Protein AF-A0A9E5U4K5-F1 (afdb_monomer)

Nearest PDB structures (foldseek):
  4oh3-assembly1_A  TM=4.629E-01  e=2.636E+00  Arabidopsis thaliana
  7lo8-assembly1_Z  TM=4.196E-01  e=3.374E+00  Staphylococcus aureus
  6kkk-assembly3_C  TM=4.224E-01  e=6.734E+00  Escherichia coli K-12
  7d5q-assembly2_B  TM=4.213E-01  e=9.995E+00  Staphylococcus aureus subsp. aureus COL
  6t1z-assembly1_A  TM=3.529E-01  e=7.075E+00  Lactococcus lactis

Secondary structure (DSSP, 8-state):
-----HHHHHHHHHHHHHHHHHHHHHHHHHHHHHHHTTS-TTTHHHHHHHHHHHHHHHHHHHHHHHHHHHGGGS--HHHHHHHHHHHHHHHHHHHHTHHHHHHHHHHHHHHHHHHHHHHHHHHHHHHHHHHHT-

Radius of gyration: 16.82 Å; Cα contacts (8 Å, |Δi|>4): 185; chains: 1; bounding box: 48×23×47 Å

Foldseek 3Di:
DPPLDVVLLLQLLLLLLLLQLLLQLLVLVLVLLVVCVPDDPPVSPVVSVVSNVVSNVVSLVSSLCSLLVSCVVPPDPVSSNVSSVSSSVSNVVSNVVSVVLCVVPNNVSSVVSSVVSVVSNVVSNVSSVVSVVD

Mean predicted aligned error: 7.43 Å

Structure (mmCIF, N/CA/C/O backbone):
data_AF-A0A9E5U4K5-F1
#
_entry.id   AF-A0A9E5U4K5-F1
#
loop_
_atom_site.group_PDB
_atom_site.id
_atom_site.type_symbol
_atom_site.label_atom_id
_atom_site.label_alt_id
_atom_site.label_comp_id
_atom_site.label_asym_id
_atom_site.label_entity_id
_atom_site.label_seq_id
_atom_site.pdbx_PDB_ins_code
_atom_site.Cartn_x
_atom_site.Cartn_y
_atom_site.Cartn_z
_atom_site.occupancy
_atom_site.B_iso_or_equiv
_atom_site.auth_seq_id
_atom_site.auth_comp_id
_atom_site.auth_asym_id
_atom_site.auth_atom_id
_atom_site.pdbx_PDB_model_num
ATOM 1 N N . MET A 1 1 ? -25.984 -3.641 25.088 1.00 39.62 1 MET A N 1
ATOM 2 C CA . MET A 1 1 ? -24.562 -3.280 24.926 1.00 39.62 1 MET A CA 1
ATOM 3 C C . MET A 1 1 ? -23.976 -4.251 23.920 1.00 39.62 1 MET A C 1
ATOM 5 O O . MET A 1 1 ? -23.647 -5.368 24.291 1.00 39.62 1 MET A O 1
ATOM 9 N N . THR A 1 2 ? -24.001 -3.900 22.637 1.00 43.91 2 THR A N 1
ATOM 10 C CA . THR A 1 2 ? -23.398 -4.710 21.572 1.00 43.91 2 THR A CA 1
ATOM 11 C C . THR A 1 2 ? -21.896 -4.480 21.638 1.00 43.91 2 THR A C 1
ATOM 13 O O . THR A 1 2 ? -21.417 -3.358 21.505 1.00 43.91 2 THR A O 1
ATOM 16 N N . THR A 1 3 ? -21.159 -5.521 21.998 1.00 49.53 3 THR A N 1
ATOM 17 C CA . THR A 1 3 ? -19.702 -5.516 22.076 1.00 49.53 3 THR A CA 1
ATOM 18 C C . THR A 1 3 ? -19.144 -5.414 20.660 1.00 49.53 3 THR A C 1
ATOM 20 O O . THR A 1 3 ? -18.960 -6.430 19.995 1.00 49.53 3 THR A O 1
ATOM 23 N N . SER A 1 4 ? -18.890 -4.193 20.188 1.00 59.16 4 SER A N 1
ATOM 24 C CA . SER A 1 4 ? -18.076 -3.978 18.991 1.00 59.16 4 SER A CA 1
ATOM 25 C C . SER A 1 4 ? -16.736 -4.678 19.185 1.00 59.16 4 SER A C 1
ATOM 27 O O . SER A 1 4 ? -16.062 -4.439 20.187 1.00 59.16 4 SER A O 1
ATOM 29 N N . ASP A 1 5 ? -16.372 -5.570 18.263 1.00 76.75 5 ASP A N 1
ATOM 30 C CA . ASP A 1 5 ? -15.138 -6.354 18.331 1.00 76.75 5 ASP A CA 1
ATOM 31 C C . ASP A 1 5 ? -13.918 -5.428 18.120 1.00 76.75 5 ASP A C 1
ATOM 33 O O . ASP A 1 5 ? -13.629 -4.998 16.990 1.00 76.75 5 ASP A O 1
ATOM 37 N N . PRO A 1 6 ? -13.175 -5.094 19.194 1.00 72.38 6 PRO A N 1
ATOM 38 C CA . PRO A 1 6 ? -12.064 -4.159 19.103 1.00 72.38 6 PRO A CA 1
ATOM 39 C C . PRO A 1 6 ? -10.859 -4.784 18.392 1.00 72.38 6 PRO A C 1
ATOM 41 O O . PRO A 1 6 ? -10.048 -4.067 17.802 1.00 72.38 6 PRO A O 1
ATOM 44 N N . VAL A 1 7 ? -10.745 -6.115 18.411 1.00 77.69 7 VAL A N 1
ATOM 45 C CA . VAL A 1 7 ? -9.656 -6.852 17.765 1.00 77.69 7 VAL A CA 1
ATOM 46 C C . VAL A 1 7 ? -9.878 -6.882 16.258 1.00 77.69 7 VAL A C 1
ATOM 48 O O . VAL A 1 7 ? -8.959 -6.562 15.503 1.00 77.69 7 VAL A O 1
ATOM 51 N N . GLY A 1 8 ? -11.105 -7.165 15.813 1.00 78.00 8 GLY A N 1
ATOM 52 C CA . GLY A 1 8 ? -11.478 -7.102 14.398 1.00 78.00 8 GLY A CA 1
ATOM 53 C C . GLY A 1 8 ? -11.258 -5.712 13.792 1.00 78.00 8 GLY A C 1
ATOM 54 O O . GLY A 1 8 ? -10.717 -5.583 12.692 1.00 78.00 8 GLY A O 1
ATOM 55 N N . THR A 1 9 ? -11.584 -4.658 14.545 1.00 75.69 9 THR A N 1
ATOM 56 C CA . THR A 1 9 ? -11.355 -3.268 14.120 1.00 75.69 9 THR A CA 1
ATOM 57 C C . THR A 1 9 ? -9.862 -2.944 14.007 1.00 75.69 9 THR A C 1
ATOM 59 O O . THR A 1 9 ? -9.427 -2.362 13.008 1.00 75.69 9 THR A O 1
ATOM 62 N N . ALA A 1 10 ? -9.053 -3.370 14.983 1.00 77.19 10 ALA A N 1
ATOM 63 C CA . ALA A 1 10 ? -7.605 -3.187 14.949 1.00 77.19 10 ALA A CA 1
ATOM 64 C C . ALA A 1 10 ? -6.969 -3.923 13.756 1.00 77.19 10 ALA A C 1
ATOM 66 O O . ALA A 1 10 ? -6.252 -3.303 12.970 1.00 77.19 10 ALA A O 1
ATOM 67 N N . LEU A 1 11 ? -7.288 -5.204 13.555 1.00 82.12 11 LEU A N 1
ATOM 68 C CA . LEU A 1 11 ? -6.781 -6.003 12.433 1.00 82.12 11 LEU A CA 1
ATOM 69 C C . LEU A 1 11 ? -7.190 -5.422 11.075 1.00 82.12 11 LEU A C 1
ATOM 71 O O . LEU A 1 11 ? -6.352 -5.302 10.181 1.00 82.12 11 LEU A O 1
ATOM 75 N N . GLY A 1 12 ? -8.448 -4.997 10.932 1.00 81.69 12 GLY A N 1
ATOM 76 C CA . GLY A 1 12 ? -8.933 -4.348 9.714 1.00 81.69 12 GLY A CA 1
ATOM 77 C C . GLY A 1 12 ? -8.203 -3.036 9.416 1.00 81.69 12 GLY A C 1
ATOM 78 O O . GLY A 1 12 ? -7.869 -2.765 8.263 1.00 81.69 12 GLY A O 1
ATOM 79 N N . SER A 1 13 ? -7.902 -2.238 10.447 1.00 78.19 13 SER A N 1
ATOM 80 C CA . SER A 1 13 ? -7.136 -0.993 10.299 1.00 78.19 13 SER A CA 1
ATOM 81 C C . SER A 1 13 ? -5.686 -1.240 9.872 1.00 78.19 13 SER A C 1
ATOM 83 O O . SER A 1 13 ? -5.195 -0.545 8.982 1.00 78.19 13 SER A O 1
ATOM 85 N N . ILE A 1 14 ? -5.045 -2.272 10.432 1.00 85.19 14 ILE A N 1
ATOM 86 C CA . ILE A 1 14 ? -3.672 -2.668 10.098 1.00 85.19 14 ILE A CA 1
ATOM 87 C C . ILE A 1 14 ? -3.605 -3.176 8.661 1.00 85.19 14 ILE A C 1
ATOM 89 O O . ILE A 1 14 ? -2.767 -2.722 7.887 1.00 85.19 14 ILE A O 1
ATOM 93 N N . GLY A 1 15 ? -4.511 -4.083 8.283 1.00 84.81 15 GLY A N 1
ATOM 94 C CA . GLY A 1 15 ? -4.570 -4.632 6.929 1.00 84.81 15 GLY A CA 1
ATOM 95 C C . GLY A 1 15 ? -4.810 -3.548 5.880 1.00 84.81 15 GLY A C 1
ATOM 96 O O . GLY A 1 15 ? -4.128 -3.515 4.857 1.00 84.81 15 GLY A O 1
ATOM 97 N N . ALA A 1 16 ? -5.720 -2.613 6.163 1.00 84.50 16 ALA A N 1
ATOM 98 C CA . ALA A 1 16 ? -5.985 -1.476 5.290 1.00 84.50 16 ALA A CA 1
ATOM 99 C C . ALA A 1 16 ? -4.765 -0.549 5.163 1.00 84.50 16 ALA A C 1
ATOM 101 O O . ALA A 1 16 ? -4.408 -0.153 4.056 1.00 84.50 16 ALA A O 1
ATOM 102 N N . GLY A 1 17 ? -4.095 -0.218 6.271 1.00 83.25 17 GLY A N 1
ATOM 103 C CA . GLY A 1 17 ? -2.896 0.620 6.242 1.00 83.25 17 GLY A CA 1
ATOM 104 C C . GLY A 1 17 ? -1.737 -0.038 5.490 1.00 83.25 17 GLY A C 1
ATOM 105 O O . GLY A 1 17 ? -1.138 0.593 4.621 1.00 83.25 17 GLY A O 1
ATOM 106 N N . ALA A 1 18 ? -1.482 -1.320 5.765 1.00 87.75 18 ALA A N 1
ATOM 107 C CA . ALA A 1 18 ? -0.426 -2.108 5.135 1.00 87.75 18 ALA A CA 1
ATOM 108 C C . ALA A 1 18 ? -0.597 -2.228 3.614 1.00 87.75 18 ALA A C 1
ATOM 110 O O . ALA A 1 18 ? 0.340 -2.004 2.851 1.00 87.75 18 ALA A O 1
ATOM 111 N N . THR A 1 19 ? -1.805 -2.562 3.160 1.00 89.62 19 THR A N 1
ATOM 112 C CA . THR A 1 19 ? -2.094 -2.726 1.729 1.00 89.62 19 THR A CA 1
ATOM 113 C C . THR A 1 19 ? -2.054 -1.395 0.983 1.00 89.62 19 THR A C 1
ATOM 115 O O . THR A 1 19 ? -1.465 -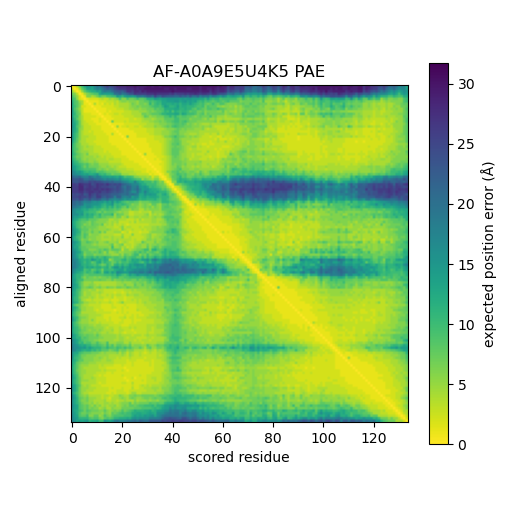1.325 -0.091 1.00 89.62 19 THR A O 1
ATOM 118 N N . THR A 1 20 ? -2.589 -0.315 1.564 1.00 86.62 20 THR A N 1
ATOM 119 C CA . THR A 1 20 ? -2.569 1.017 0.932 1.00 86.62 20 THR A CA 1
ATOM 120 C C . THR A 1 20 ? -1.143 1.548 0.780 1.00 86.62 20 THR A C 1
ATOM 122 O O . THR A 1 20 ? -0.780 2.033 -0.291 1.00 86.62 20 THR A O 1
ATOM 125 N N . GLY A 1 21 ? -0.307 1.418 1.816 1.00 84.81 21 GLY A N 1
ATOM 126 C CA . GLY A 1 21 ? 1.104 1.791 1.727 1.00 84.81 21 GLY A CA 1
ATOM 127 C C . GLY A 1 21 ? 1.851 0.959 0.683 1.00 84.81 21 GLY A C 1
ATOM 128 O O . GLY A 1 21 ? 2.592 1.507 -0.131 1.00 84.81 21 GLY A O 1
ATOM 129 N N . ALA A 1 22 ? 1.602 -0.353 0.637 1.00 88.06 22 ALA A N 1
ATOM 130 C CA . ALA A 1 22 ? 2.236 -1.250 -0.326 1.00 88.06 22 ALA A CA 1
ATOM 131 C C . ALA A 1 22 ? 1.852 -0.946 -1.783 1.00 88.06 22 ALA A C 1
ATOM 133 O O . ALA A 1 22 ? 2.702 -1.055 -2.669 1.00 88.06 22 ALA A O 1
ATOM 134 N N . VAL A 1 23 ? 0.606 -0.528 -2.041 1.00 91.31 23 VAL A N 1
ATOM 135 C CA . VAL A 1 23 ? 0.165 -0.045 -3.362 1.00 91.31 23 VAL A CA 1
ATOM 136 C C . VAL A 1 23 ? 1.012 1.149 -3.802 1.00 91.31 23 VAL A C 1
ATOM 138 O O . VAL A 1 23 ? 1.506 1.153 -4.927 1.00 91.31 23 VAL A O 1
ATOM 141 N N . VAL A 1 24 ? 1.230 2.132 -2.920 1.00 90.12 24 VAL A N 1
ATOM 142 C CA . VAL A 1 24 ? 2.030 3.332 -3.230 1.00 90.12 24 VAL A CA 1
ATOM 143 C C . VAL A 1 24 ? 3.474 2.961 -3.571 1.00 90.12 24 VAL A C 1
ATOM 145 O O . VAL A 1 24 ? 3.997 3.421 -4.586 1.00 90.12 24 VAL A O 1
ATOM 148 N N . VAL A 1 25 ? 4.095 2.085 -2.775 1.00 88.38 25 VAL A N 1
ATOM 149 C CA . VAL A 1 25 ? 5.466 1.610 -3.033 1.00 88.38 25 VAL A CA 1
ATOM 150 C C . VAL A 1 25 ? 5.544 0.862 -4.364 1.00 88.38 25 VAL A C 1
ATOM 152 O O . VAL A 1 25 ? 6.388 1.173 -5.202 1.00 88.38 25 VAL A O 1
ATOM 155 N N . THR A 1 26 ? 4.632 -0.084 -4.600 1.00 89.62 26 THR A N 1
ATOM 156 C CA . THR A 1 26 ? 4.626 -0.914 -5.817 1.00 89.62 26 THR A CA 1
ATOM 157 C C . THR A 1 26 ? 4.385 -0.073 -7.071 1.00 89.62 26 THR A C 1
ATOM 159 O O . THR A 1 26 ? 5.021 -0.300 -8.099 1.00 89.62 26 THR A O 1
ATOM 162 N N . MET A 1 27 ? 3.522 0.944 -6.987 1.00 87.56 27 MET A N 1
ATOM 163 C CA . MET A 1 27 ? 3.303 1.903 -8.072 1.00 87.56 27 MET A CA 1
ATOM 164 C C . MET A 1 27 ? 4.577 2.701 -8.385 1.00 87.56 27 MET A C 1
ATOM 166 O O . MET A 1 27 ? 4.901 2.910 -9.553 1.00 87.56 27 MET A O 1
ATOM 170 N N . GLY A 1 28 ? 5.330 3.095 -7.353 1.00 85.81 28 GLY A N 1
ATOM 171 C CA . GLY A 1 28 ? 6.633 3.744 -7.495 1.00 85.81 28 GLY A CA 1
ATOM 172 C C . GLY A 1 28 ? 7.661 2.875 -8.217 1.00 85.81 28 GLY A C 1
ATOM 173 O O . GLY A 1 28 ? 8.301 3.332 -9.164 1.00 85.81 28 GLY A O 1
ATOM 174 N N . VAL A 1 29 ? 7.763 1.598 -7.837 1.00 87.00 29 VAL A N 1
ATOM 175 C CA . VAL A 1 29 ? 8.644 0.619 -8.500 1.00 87.00 29 VAL A CA 1
ATOM 176 C C . VAL A 1 29 ? 8.236 0.408 -9.963 1.00 87.00 29 VAL A C 1
ATOM 178 O O . VAL A 1 29 ? 9.083 0.405 -10.857 1.00 87.00 29 VAL A O 1
ATOM 181 N N . LEU A 1 30 ? 6.936 0.290 -10.242 1.00 87.44 30 LEU A N 1
ATOM 182 C CA . LEU A 1 30 ? 6.429 0.130 -11.605 1.00 87.44 30 LEU A CA 1
ATOM 183 C C . LEU A 1 30 ? 6.719 1.363 -12.480 1.00 87.44 30 LEU A C 1
ATOM 185 O O . LEU A 1 30 ? 7.074 1.224 -13.657 1.00 87.44 30 LEU A O 1
ATOM 189 N N . LEU A 1 31 ? 6.599 2.566 -11.913 1.00 84.81 31 LEU A N 1
ATOM 190 C CA . LEU A 1 31 ? 6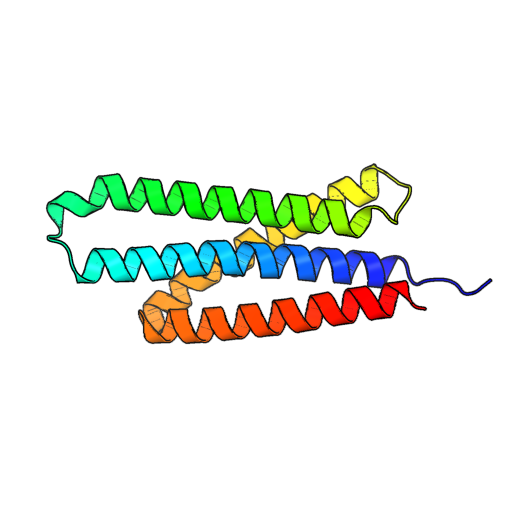.948 3.818 -12.581 1.00 84.81 31 LEU A CA 1
ATOM 191 C C . LEU A 1 31 ? 8.448 3.879 -12.885 1.00 84.81 31 LEU A C 1
ATOM 193 O O . LEU A 1 31 ? 8.827 4.166 -14.017 1.00 84.81 31 LEU A O 1
ATOM 197 N N . LEU A 1 32 ? 9.296 3.533 -11.917 1.00 84.06 32 LEU A N 1
ATOM 198 C CA . LEU A 1 32 ? 10.746 3.451 -12.096 1.00 84.06 32 LEU A CA 1
ATOM 199 C C . LEU A 1 32 ? 11.138 2.505 -13.218 1.00 84.06 32 LEU A C 1
ATOM 201 O O . LEU A 1 32 ? 11.888 2.889 -14.114 1.00 84.06 32 LEU A O 1
ATOM 205 N N . ARG A 1 33 ? 10.577 1.295 -13.222 1.00 82.56 33 ARG A N 1
ATOM 206 C CA . ARG A 1 33 ? 10.851 0.317 -14.276 1.00 82.56 33 ARG A CA 1
ATOM 207 C C . ARG A 1 33 ? 10.327 0.771 -15.640 1.00 82.56 33 ARG A C 1
ATOM 209 O O . ARG A 1 33 ? 10.864 0.387 -16.677 1.00 82.56 33 ARG A O 1
ATOM 216 N N . THR A 1 34 ? 9.298 1.616 -15.654 1.00 82.69 34 THR A N 1
ATOM 217 C CA . THR A 1 34 ? 8.804 2.263 -16.872 1.00 82.69 34 THR A CA 1
ATOM 218 C C . THR A 1 34 ? 9.769 3.329 -17.378 1.00 82.69 34 THR A C 1
ATOM 220 O O . THR A 1 34 ? 10.098 3.311 -18.559 1.00 82.69 34 THR A O 1
ATOM 223 N N . LEU A 1 35 ? 10.293 4.181 -16.500 1.00 80.81 35 LEU A N 1
ATOM 224 C CA . LEU A 1 35 ? 11.269 5.213 -16.860 1.00 80.81 35 LEU A CA 1
ATOM 225 C C . LEU A 1 35 ? 12.617 4.614 -17.290 1.00 80.81 35 LEU A C 1
ATOM 227 O O . LEU A 1 35 ? 13.187 5.051 -18.285 1.00 80.81 35 LEU A O 1
ATOM 231 N N . GLN A 1 36 ? 13.087 3.571 -16.602 1.00 79.44 36 GLN A N 1
ATOM 232 C CA . GLN A 1 36 ? 14.305 2.830 -16.956 1.00 79.44 36 GLN A CA 1
ATOM 233 C C . GLN A 1 36 ? 14.220 2.179 -18.338 1.00 79.44 36 GLN A C 1
ATOM 235 O O . GLN A 1 36 ? 15.228 2.062 -19.020 1.00 79.44 36 GLN A O 1
ATOM 240 N N . SER A 1 37 ? 13.026 1.770 -18.779 1.00 74.00 37 SER A N 1
ATOM 241 C CA . SER A 1 37 ? 12.861 1.165 -20.107 1.00 74.00 37 SER A CA 1
ATOM 242 C C . SER A 1 37 ? 13.016 2.148 -21.273 1.00 74.00 37 SER A C 1
ATOM 244 O O . SER A 1 37 ? 13.163 1.714 -22.410 1.00 74.00 37 SER A O 1
ATOM 246 N N . SER A 1 38 ? 12.947 3.452 -20.998 1.00 66.44 38 SER A N 1
ATOM 247 C CA . SER A 1 38 ? 12.913 4.526 -21.998 1.00 66.44 38 SER A CA 1
ATOM 248 C C . SER A 1 38 ? 14.155 5.425 -22.000 1.00 66.44 38 SER A C 1
ATOM 250 O O . SER A 1 38 ? 14.257 6.289 -22.866 1.00 66.44 38 SER A O 1
ATOM 252 N N . SER A 1 39 ? 15.087 5.237 -21.063 1.00 61.16 39 SER A N 1
ATOM 253 C CA . SER A 1 39 ? 16.221 6.142 -20.833 1.00 61.16 39 SER A CA 1
ATOM 254 C C . SER A 1 39 ? 17.558 5.398 -20.903 1.00 61.16 39 SER A C 1
ATOM 256 O O . SER A 1 39 ? 17.640 4.244 -20.485 1.00 61.16 39 SER A O 1
ATOM 258 N N . GLU A 1 40 ? 18.613 6.056 -21.398 1.00 55.62 40 GLU A N 1
ATOM 259 C CA . GLU A 1 40 ? 19.964 5.479 -21.429 1.00 55.62 40 GLU A CA 1
ATOM 260 C C . GLU A 1 40 ? 20.504 5.204 -20.007 1.00 55.62 40 GLU A C 1
ATOM 262 O O . GLU A 1 40 ? 20.275 6.003 -19.091 1.00 55.62 40 GLU A O 1
ATOM 267 N N . PRO A 1 41 ? 21.220 4.082 -19.802 1.00 57.56 41 PRO A N 1
ATOM 268 C CA . PRO A 1 41 ? 21.528 3.531 -18.478 1.00 57.56 41 PRO A CA 1
ATOM 269 C C . PRO A 1 41 ? 22.349 4.445 -17.551 1.00 57.56 41 PRO A C 1
ATOM 271 O O . PRO A 1 41 ? 22.277 4.278 -16.334 1.00 57.56 41 PRO A O 1
ATOM 274 N N . GLU A 1 42 ? 23.082 5.432 -18.074 1.00 52.88 42 GLU A N 1
ATOM 275 C CA . GLU A 1 42 ? 23.961 6.295 -17.268 1.00 52.88 42 GLU A CA 1
ATOM 276 C C . GLU A 1 42 ? 23.245 7.474 -16.581 1.00 52.88 42 GLU A C 1
ATOM 278 O O . GLU A 1 42 ? 23.672 7.908 -15.512 1.00 52.88 42 GLU A O 1
ATOM 283 N N . ALA A 1 43 ? 22.118 7.963 -17.112 1.00 53.75 43 ALA A N 1
ATOM 284 C CA . ALA A 1 43 ? 21.384 9.090 -16.515 1.00 53.75 43 ALA A CA 1
ATOM 285 C C . ALA A 1 43 ? 20.427 8.670 -15.380 1.00 53.75 43 ALA A C 1
ATOM 287 O O . ALA A 1 43 ? 19.933 9.508 -14.625 1.00 53.75 43 ALA A O 1
ATOM 288 N N . VAL A 1 44 ? 20.141 7.370 -15.250 1.00 57.78 44 VAL A N 1
ATOM 289 C CA . VAL A 1 44 ? 19.041 6.863 -14.411 1.00 57.78 44 VAL A CA 1
ATOM 290 C C . VAL A 1 44 ? 19.484 6.465 -13.001 1.00 57.78 44 VAL A C 1
ATOM 292 O O . VAL A 1 44 ? 18.641 6.384 -12.111 1.00 57.78 44 VAL A O 1
ATOM 295 N N . GLY A 1 45 ? 20.783 6.273 -12.749 1.00 60.62 45 GLY A N 1
ATOM 296 C CA . GLY A 1 45 ? 21.281 5.831 -11.439 1.00 60.62 45 GLY A CA 1
ATOM 297 C C . GLY A 1 45 ? 20.900 6.775 -10.291 1.00 60.62 45 GLY A C 1
ATOM 298 O O . GLY A 1 45 ? 20.286 6.346 -9.320 1.00 60.62 45 GLY A O 1
ATOM 299 N N . GLY A 1 46 ? 21.189 8.075 -10.425 1.00 69.00 46 GLY A N 1
ATOM 300 C CA . GLY A 1 46 ? 20.912 9.059 -9.367 1.00 69.00 46 GLY A CA 1
ATOM 301 C C . GLY A 1 46 ? 19.430 9.427 -9.225 1.00 69.00 46 GLY A C 1
ATOM 302 O O . GLY A 1 46 ? 18.913 9.549 -8.116 1.00 69.00 46 GLY A O 1
ATOM 303 N N . THR A 1 47 ? 18.715 9.584 -10.342 1.00 74.38 47 THR A N 1
ATOM 304 C CA . THR A 1 47 ? 17.283 9.933 -10.327 1.00 74.38 47 THR A CA 1
ATOM 305 C C . THR A 1 47 ? 16.409 8.747 -9.926 1.00 74.38 47 THR A C 1
ATOM 307 O O . THR A 1 47 ? 15.409 8.930 -9.232 1.00 74.38 47 THR A O 1
ATOM 310 N N . GLY A 1 48 ? 16.786 7.531 -10.326 1.00 75.31 48 GLY A N 1
ATOM 311 C CA . GLY A 1 48 ? 16.078 6.307 -9.969 1.00 75.31 48 GLY A CA 1
ATOM 312 C C . GLY A 1 48 ? 16.080 6.064 -8.462 1.00 75.31 48 GLY A C 1
ATOM 313 O O . GLY A 1 48 ? 15.026 5.806 -7.884 1.00 75.31 48 GLY A O 1
ATOM 314 N N . ASP A 1 49 ? 17.230 6.239 -7.813 1.00 78.25 49 ASP A N 1
ATOM 315 C CA . ASP A 1 49 ? 17.368 6.032 -6.368 1.00 78.25 49 ASP A CA 1
ATOM 316 C C . ASP A 1 49 ? 16.559 7.063 -5.558 1.00 78.25 49 ASP A C 1
ATOM 318 O O . ASP A 1 49 ? 15.869 6.724 -4.595 1.00 78.25 49 ASP A O 1
ATOM 322 N N . LEU A 1 50 ? 16.530 8.321 -6.020 1.00 81.00 50 LEU A N 1
ATOM 323 C CA . LEU A 1 50 ? 15.692 9.380 -5.446 1.00 81.00 50 LEU A CA 1
ATOM 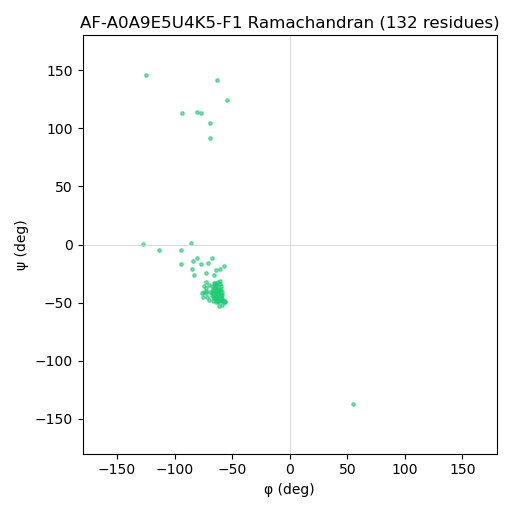324 C C . LEU A 1 50 ? 14.194 9.071 -5.548 1.00 81.00 50 LEU A C 1
ATOM 326 O O . LEU A 1 50 ? 13.465 9.231 -4.570 1.00 81.00 50 LEU A O 1
ATOM 330 N N . VAL A 1 51 ? 13.714 8.623 -6.710 1.00 79.81 51 VAL A N 1
ATOM 331 C CA . VAL A 1 51 ? 12.295 8.276 -6.899 1.00 79.81 51 VAL A CA 1
ATOM 332 C C . VAL A 1 51 ? 11.916 7.062 -6.046 1.00 79.81 51 VAL A C 1
ATOM 334 O O . VAL A 1 51 ? 10.830 7.040 -5.460 1.00 79.81 51 VAL A O 1
ATOM 337 N N . LEU A 1 52 ? 12.806 6.076 -5.909 1.00 82.81 52 LEU A N 1
ATOM 338 C CA . LEU A 1 52 ? 12.586 4.910 -5.049 1.00 82.81 52 LEU A CA 1
ATOM 339 C C . LEU A 1 52 ? 12.515 5.337 -3.576 1.00 82.81 52 LEU A C 1
ATOM 341 O O . LEU A 1 52 ? 11.560 4.997 -2.879 1.00 82.81 52 LEU A O 1
ATOM 345 N N . GLY A 1 53 ? 13.444 6.187 -3.133 1.00 82.94 53 GLY A N 1
ATOM 346 C CA . GLY A 1 53 ? 13.429 6.774 -1.793 1.00 82.94 53 GLY A CA 1
ATOM 347 C C . GLY A 1 53 ? 12.149 7.561 -1.499 1.00 82.94 53 GLY A C 1
ATOM 348 O O . GLY A 1 53 ? 11.509 7.335 -0.471 1.00 82.94 53 GLY A O 1
ATOM 349 N N . ILE A 1 54 ? 11.722 8.436 -2.418 1.00 85.12 54 ILE A N 1
ATOM 350 C CA . ILE A 1 54 ? 10.495 9.238 -2.275 1.00 85.12 54 ILE A CA 1
ATOM 351 C C . ILE A 1 54 ? 9.257 8.342 -2.210 1.00 85.12 54 ILE A C 1
ATOM 353 O O . ILE A 1 54 ? 8.379 8.572 -1.381 1.00 85.12 54 ILE A O 1
ATOM 357 N N . THR A 1 55 ? 9.165 7.323 -3.064 1.00 84.44 55 THR A N 1
ATOM 358 C CA . THR A 1 55 ? 7.984 6.447 -3.132 1.00 84.44 55 THR A CA 1
ATOM 359 C C . THR A 1 55 ? 7.888 5.507 -1.934 1.00 84.44 55 THR A C 1
ATOM 361 O O . THR A 1 55 ? 6.793 5.321 -1.402 1.00 84.44 55 THR A O 1
ATOM 364 N N . VAL A 1 56 ? 9.014 4.991 -1.435 1.00 85.19 56 VAL A N 1
ATOM 365 C CA . VAL A 1 56 ? 9.068 4.230 -0.176 1.00 85.19 56 VAL A CA 1
ATOM 366 C C . VAL A 1 56 ? 8.675 5.112 1.002 1.00 85.19 56 VAL A C 1
ATOM 368 O O . VAL A 1 56 ? 7.810 4.729 1.791 1.00 85.19 56 VAL A O 1
ATOM 371 N N . PHE A 1 57 ? 9.244 6.314 1.100 1.00 88.25 57 PHE A N 1
ATOM 372 C CA . PHE A 1 57 ? 8.901 7.256 2.161 1.00 88.25 57 PHE A CA 1
ATOM 373 C C . PHE A 1 57 ? 7.416 7.639 2.118 1.00 88.25 57 PHE A C 1
ATOM 375 O O . PHE A 1 57 ? 6.729 7.571 3.137 1.00 88.25 57 PHE A O 1
ATOM 382 N N . ALA A 1 58 ? 6.887 7.957 0.934 1.00 86.06 58 ALA A N 1
ATOM 383 C CA . ALA A 1 58 ? 5.469 8.237 0.739 1.00 86.06 58 ALA A CA 1
ATOM 384 C C . ALA A 1 58 ? 4.594 7.039 1.140 1.00 86.06 58 ALA A C 1
ATOM 386 O O . ALA A 1 58 ? 3.594 7.224 1.829 1.00 86.06 58 ALA A O 1
ATOM 387 N N . GLY A 1 59 ? 4.986 5.812 0.781 1.00 81.06 59 GLY A N 1
ATOM 388 C CA . GLY A 1 59 ? 4.294 4.588 1.184 1.00 81.06 59 GLY A CA 1
ATOM 389 C C . GLY A 1 59 ? 4.247 4.401 2.701 1.00 81.06 59 GLY A C 1
ATOM 390 O O . GLY A 1 59 ? 3.181 4.121 3.248 1.00 81.06 59 GLY A O 1
ATOM 391 N N . ILE A 1 60 ? 5.363 4.636 3.398 1.00 86.62 60 ILE A N 1
ATOM 392 C CA . ILE A 1 60 ? 5.443 4.595 4.868 1.00 86.62 60 ILE A CA 1
ATOM 393 C C . ILE A 1 60 ? 4.518 5.644 5.493 1.00 86.62 60 ILE A C 1
ATOM 395 O O . ILE A 1 60 ? 3.748 5.325 6.401 1.00 86.62 60 ILE A O 1
ATOM 399 N N . VAL A 1 61 ? 4.553 6.883 4.996 1.00 88.12 61 VAL A N 1
ATOM 400 C CA . VAL A 1 61 ? 3.698 7.972 5.491 1.00 88.12 61 VAL A CA 1
ATOM 401 C C . VAL A 1 61 ? 2.222 7.641 5.276 1.00 88.12 61 VAL A C 1
ATOM 403 O O . VAL A 1 61 ? 1.423 7.791 6.199 1.00 88.12 61 VAL A O 1
ATOM 406 N N . VAL A 1 62 ? 1.851 7.138 4.095 1.00 86.81 62 VAL A N 1
ATOM 407 C CA . VAL A 1 62 ? 0.475 6.729 3.777 1.00 86.81 62 VAL A CA 1
ATOM 408 C C . VAL A 1 62 ? 0.023 5.573 4.667 1.00 86.81 62 VAL A C 1
ATOM 410 O O . VAL A 1 62 ? -1.109 5.594 5.153 1.00 86.81 62 VAL A O 1
ATOM 413 N N . ALA A 1 63 ? 0.890 4.599 4.937 1.00 81.62 63 ALA A N 1
ATOM 414 C CA . ALA A 1 63 ? 0.597 3.481 5.827 1.00 81.62 63 ALA A CA 1
ATOM 415 C C . ALA A 1 63 ? 0.350 3.938 7.267 1.00 81.62 63 ALA A C 1
ATOM 417 O O . ALA A 1 63 ? -0.665 3.580 7.871 1.00 81.62 63 ALA A O 1
ATOM 418 N N . ALA A 1 64 ? 1.252 4.769 7.797 1.00 80.50 64 ALA A N 1
ATOM 419 C CA . ALA A 1 64 ? 1.148 5.333 9.135 1.00 80.50 64 ALA A CA 1
ATOM 420 C C . ALA A 1 64 ? -0.115 6.193 9.273 1.00 80.50 64 ALA A C 1
ATOM 422 O O . ALA A 1 64 ? -0.894 6.004 10.207 1.00 80.50 64 ALA A O 1
ATOM 423 N N . ALA A 1 65 ? -0.363 7.089 8.312 1.00 83.00 65 ALA A N 1
ATOM 424 C CA . ALA A 1 65 ? -1.539 7.950 8.295 1.00 83.00 65 ALA A CA 1
ATOM 425 C C . ALA A 1 65 ? -2.837 7.141 8.186 1.00 83.00 65 ALA A C 1
ATOM 427 O O . ALA A 1 65 ? -3.795 7.425 8.903 1.00 83.00 65 ALA A O 1
ATOM 428 N N . SER A 1 66 ? -2.873 6.107 7.343 1.00 76.06 66 SER A N 1
ATOM 429 C CA . SER A 1 66 ? -4.054 5.254 7.168 1.00 76.06 66 SER A CA 1
ATOM 430 C C . SER A 1 66 ? -4.355 4.427 8.419 1.00 76.06 66 SER A C 1
ATOM 432 O O . SER A 1 66 ? -5.511 4.376 8.845 1.00 76.0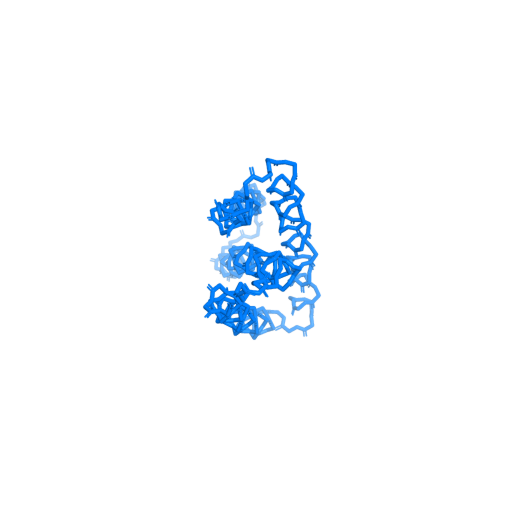6 66 SER A O 1
ATOM 434 N N . GLY A 1 67 ? -3.333 3.839 9.053 1.00 73.50 67 GLY A N 1
ATOM 435 C CA . GLY A 1 67 ? -3.481 3.131 10.329 1.00 73.50 67 GLY A CA 1
ATOM 436 C C . GLY A 1 67 ? -3.912 4.064 11.465 1.00 73.50 67 GLY A C 1
ATOM 437 O O . GLY A 1 67 ? -4.789 3.722 12.259 1.00 73.50 67 GLY A O 1
ATOM 438 N N . TRP A 1 68 ? -3.378 5.287 11.503 1.00 76.81 68 TRP A N 1
ATOM 439 C CA . TRP A 1 68 ? -3.726 6.301 12.500 1.00 76.81 68 TRP A CA 1
ATOM 440 C C . TRP A 1 68 ? -5.143 6.868 12.333 1.00 76.81 68 TRP A C 1
ATOM 442 O O . TRP A 1 68 ? -5.908 6.949 13.292 1.00 76.81 68 TRP A O 1
ATOM 452 N N . LEU A 1 69 ? -5.530 7.257 11.114 1.00 75.88 69 LEU A N 1
ATOM 453 C CA . LEU A 1 69 ? -6.853 7.827 10.835 1.00 75.88 69 LEU A CA 1
ATOM 454 C C . LEU A 1 69 ? -7.967 6.821 11.117 1.00 75.88 69 LEU A C 1
ATOM 456 O O . LEU A 1 69 ? -9.031 7.207 11.598 1.00 75.88 69 LEU A O 1
ATOM 460 N N . ARG A 1 70 ? -7.723 5.535 10.848 1.00 67.56 70 ARG A N 1
ATOM 461 C CA . ARG A 1 70 ? -8.730 4.482 11.002 1.00 67.56 70 ARG A CA 1
ATOM 462 C C . ARG A 1 70 ? -8.828 3.937 12.426 1.00 67.56 70 ARG A C 1
ATOM 464 O O . ARG A 1 70 ? -9.883 3.440 12.801 1.00 67.56 70 ARG A O 1
ATOM 471 N N . SER A 1 71 ? -7.785 4.109 13.237 1.00 64.88 71 SER A N 1
ATOM 472 C CA . SER A 1 71 ? -7.792 3.798 14.673 1.00 64.88 71 SER A CA 1
ATOM 473 C C . SER A 1 71 ? -8.323 4.942 15.553 1.00 64.88 71 SER A C 1
ATOM 475 O O . SER A 1 71 ? -8.424 4.775 16.767 1.00 64.88 71 SER A O 1
ATOM 477 N N . ARG A 1 72 ? -8.751 6.081 14.977 1.00 66.12 72 ARG A N 1
ATOM 478 C CA . ARG A 1 72 ? -9.343 7.214 15.724 1.00 66.12 72 ARG A CA 1
ATOM 479 C C . ARG A 1 72 ? -10.577 6.865 16.564 1.00 66.12 72 ARG A C 1
ATOM 481 O O . ARG A 1 72 ? -10.914 7.640 17.448 1.00 66.12 72 ARG A O 1
ATOM 488 N N . ALA A 1 73 ? -11.240 5.741 16.306 1.00 61.88 73 ALA A N 1
ATOM 489 C CA . ALA A 1 73 ? -12.363 5.267 17.116 1.00 61.88 73 ALA A CA 1
ATOM 490 C C . ALA A 1 73 ? -11.934 4.550 18.416 1.00 61.88 73 ALA A C 1
ATOM 492 O O . ALA A 1 73 ? -12.768 4.286 19.270 1.00 61.88 73 ALA A O 1
ATOM 493 N N . ILE A 1 74 ? -10.648 4.216 18.574 1.00 65.44 74 ILE A N 1
ATOM 494 C CA . ILE A 1 74 ? -10.100 3.548 19.764 1.00 65.44 74 ILE A CA 1
ATOM 495 C C . ILE A 1 74 ? -9.579 4.631 20.706 1.00 65.44 74 ILE A C 1
ATOM 497 O O . ILE A 1 74 ? -8.622 5.292 20.336 1.00 65.44 74 ILE A O 1
ATOM 501 N N . ASP A 1 75 ? -10.148 4.854 21.888 1.00 72.12 75 ASP A N 1
ATOM 502 C CA . ASP A 1 75 ? -9.746 5.984 22.757 1.00 72.12 75 ASP A CA 1
ATOM 503 C C . ASP A 1 75 ? -8.296 5.913 23.277 1.00 72.12 75 ASP A C 1
ATOM 505 O O . ASP A 1 75 ? -7.692 6.933 23.603 1.00 72.12 75 ASP A O 1
ATOM 509 N N . ASP A 1 76 ? -7.705 4.719 23.294 1.00 81.19 76 ASP A N 1
ATOM 510 C CA . ASP A 1 76 ? -6.351 4.480 23.791 1.00 81.19 76 ASP A CA 1
ATOM 511 C C . ASP A 1 76 ? -5.260 4.852 22.765 1.00 81.19 76 ASP A C 1
ATOM 513 O O . ASP A 1 76 ? -5.086 4.204 21.725 1.00 81.19 76 ASP A O 1
ATOM 517 N N . LEU A 1 77 ? -4.476 5.882 23.100 1.00 82.44 77 LEU A N 1
ATOM 518 C CA . LEU A 1 77 ? -3.367 6.400 22.295 1.00 82.44 77 LEU A CA 1
ATOM 519 C C . LEU A 1 77 ? -2.274 5.352 22.041 1.00 82.44 77 LEU A C 1
ATOM 521 O O . LEU A 1 77 ? -1.700 5.322 20.949 1.00 82.44 77 LEU A O 1
ATOM 525 N N . TRP A 1 78 ? -2.006 4.472 23.011 1.00 83.38 78 TRP A N 1
ATOM 526 C CA . TRP A 1 78 ? -1.007 3.412 22.866 1.00 83.38 78 TRP A CA 1
ATOM 527 C C . TRP A 1 78 ? -1.413 2.430 21.765 1.00 83.38 78 TRP A C 1
ATOM 529 O O . TRP A 1 78 ? -0.635 2.145 20.853 1.00 83.38 78 TRP A O 1
ATOM 539 N N . ARG A 1 79 ? -2.672 1.976 21.785 1.00 79.00 79 ARG A N 1
ATOM 540 C CA . ARG A 1 79 ? -3.226 1.090 20.750 1.00 79.00 79 ARG A CA 1
ATOM 541 C C . ARG A 1 79 ? -3.192 1.732 19.369 1.00 79.00 79 ARG A C 1
ATOM 543 O O . ARG A 1 79 ? -2.824 1.056 18.409 1.00 79.00 79 ARG A O 1
ATOM 550 N N . ARG A 1 80 ? -3.497 3.030 19.261 1.00 79.75 80 ARG A N 1
ATOM 551 C CA . ARG A 1 80 ? -3.371 3.772 17.992 1.00 79.75 80 ARG A CA 1
ATOM 552 C C . ARG A 1 80 ? -1.935 3.765 17.475 1.00 79.75 80 ARG A C 1
ATOM 554 O O . ARG A 1 80 ? -1.712 3.435 16.309 1.00 79.75 80 ARG A O 1
ATOM 561 N N . GLY A 1 81 ? -0.966 4.043 18.347 1.00 83.31 81 GLY A N 1
ATOM 562 C CA . GLY A 1 81 ? 0.457 3.976 18.010 1.00 83.31 81 GLY A CA 1
ATOM 563 C C . GLY A 1 81 ? 0.860 2.602 17.474 1.00 83.31 81 GLY A C 1
ATOM 564 O O . GLY A 1 81 ? 1.426 2.504 16.388 1.00 83.31 81 GLY A O 1
ATOM 565 N N . VAL A 1 82 ? 0.477 1.529 18.171 1.00 86.50 82 VAL A N 1
ATOM 566 C CA . VAL A 1 82 ? 0.767 0.148 17.749 1.00 86.50 82 VAL A CA 1
ATOM 567 C C . VAL A 1 82 ? 0.136 -0.175 16.389 1.00 86.50 82 VAL A C 1
ATOM 569 O O . VAL A 1 82 ? 0.810 -0.742 15.531 1.00 86.50 82 VAL A O 1
ATOM 572 N N . THR A 1 83 ? -1.119 0.219 16.139 1.00 85.06 83 THR A N 1
ATOM 573 C CA . THR A 1 83 ? -1.770 -0.023 14.835 1.00 85.06 83 THR A CA 1
ATOM 574 C C . THR A 1 83 ? -1.087 0.706 13.679 1.00 85.06 83 THR A C 1
ATOM 576 O O . THR A 1 83 ? -0.933 0.131 12.599 1.00 85.06 83 THR A O 1
ATOM 579 N N . ALA A 1 84 ? -0.628 1.943 13.895 1.00 83.62 84 ALA A N 1
ATOM 580 C CA . ALA A 1 84 ? 0.111 2.695 12.886 1.00 83.62 84 ALA A CA 1
ATOM 581 C C . ALA A 1 84 ? 1.462 2.028 12.583 1.00 83.62 84 ALA A C 1
ATOM 583 O O . ALA A 1 84 ? 1.781 1.796 11.418 1.00 83.62 84 ALA A O 1
ATOM 584 N N . THR A 1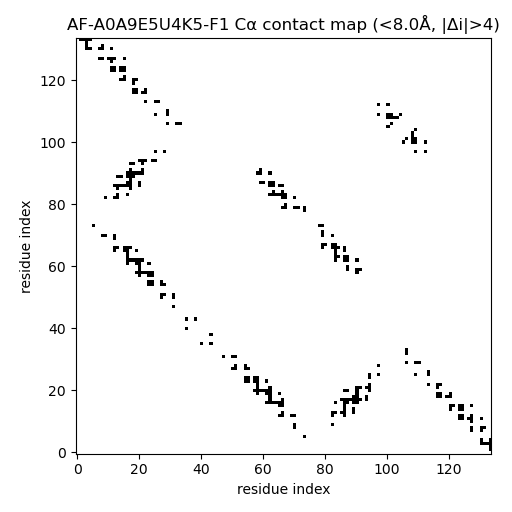 85 ? 2.209 1.622 13.612 1.00 87.69 85 THR A N 1
ATOM 585 C CA . THR A 1 85 ? 3.491 0.920 13.446 1.00 87.69 85 THR A CA 1
ATOM 586 C C . THR A 1 85 ? 3.325 -0.424 12.737 1.00 87.69 85 THR A C 1
ATOM 588 O O . THR A 1 85 ? 4.081 -0.727 11.817 1.00 87.69 85 THR A O 1
ATOM 591 N N . LEU A 1 86 ? 2.309 -1.216 13.096 1.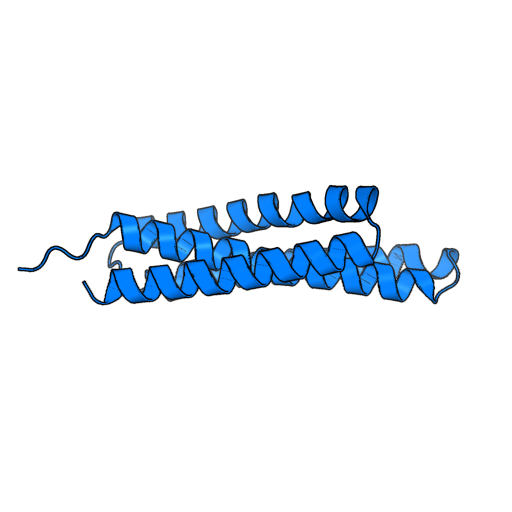00 88.75 86 LEU A N 1
ATOM 592 C CA . LEU A 1 86 ? 2.016 -2.486 12.420 1.00 88.75 86 LEU A CA 1
ATOM 593 C C . LEU A 1 86 ? 1.601 -2.282 10.957 1.00 88.75 86 LEU A C 1
ATOM 595 O O . LEU A 1 86 ? 1.946 -3.100 10.107 1.00 88.75 86 LEU A O 1
ATOM 599 N N . SER A 1 87 ? 0.918 -1.179 10.641 1.00 87.88 87 SER A N 1
ATOM 600 C CA . SER A 1 87 ? 0.579 -0.816 9.258 1.00 87.88 87 SER A CA 1
ATOM 601 C C . SER A 1 87 ? 1.826 -0.485 8.436 1.00 87.88 87 SER A C 1
ATOM 603 O O . SER A 1 87 ? 1.950 -0.926 7.293 1.00 87.88 87 SER A O 1
ATOM 605 N N . VAL A 1 88 ? 2.770 0.261 9.021 1.00 88.88 88 VAL A N 1
ATOM 606 C CA . VAL A 1 88 ? 4.072 0.545 8.397 1.00 88.88 88 VAL A CA 1
ATOM 607 C C . VAL A 1 88 ? 4.848 -0.749 8.186 1.00 88.88 88 VAL A C 1
ATOM 609 O O . VAL A 1 88 ? 5.317 -1.002 7.083 1.00 88.88 88 VAL A O 1
ATOM 612 N N . PHE A 1 89 ? 4.926 -1.607 9.203 1.00 91.81 89 PHE A N 1
ATOM 613 C CA . PHE A 1 89 ? 5.614 -2.890 9.093 1.00 91.81 89 PHE A CA 1
ATOM 614 C C . PHE A 1 89 ? 5.005 -3.777 7.998 1.00 91.81 89 PHE A C 1
ATOM 616 O O . PHE A 1 89 ? 5.726 -4.295 7.148 1.00 91.81 89 PHE A O 1
ATOM 623 N N . GLY A 1 90 ? 3.674 -3.890 7.956 1.00 88.69 90 GLY A N 1
ATOM 624 C CA . GLY A 1 90 ? 2.973 -4.618 6.900 1.00 88.69 90 GLY A CA 1
ATOM 625 C C . GLY A 1 90 ? 3.213 -4.022 5.510 1.00 88.69 90 GLY A C 1
ATOM 626 O O . GLY A 1 90 ? 3.413 -4.769 4.558 1.00 88.69 90 GLY A O 1
ATOM 627 N N . THR A 1 91 ? 3.276 -2.692 5.398 1.00 90.50 91 THR A N 1
ATOM 628 C CA . THR A 1 91 ? 3.650 -2.003 4.151 1.00 90.50 91 THR A CA 1
ATOM 629 C C . THR A 1 91 ? 5.052 -2.374 3.706 1.00 90.50 91 THR A C 1
ATOM 631 O O . THR A 1 91 ? 5.248 -2.675 2.534 1.00 90.50 91 THR A O 1
ATOM 634 N N . THR A 1 92 ? 6.022 -2.393 4.619 1.00 89.56 92 THR A N 1
ATOM 635 C CA . THR A 1 92 ? 7.401 -2.772 4.302 1.00 89.56 92 THR A CA 1
ATOM 636 C C . THR A 1 92 ? 7.479 -4.219 3.822 1.00 89.56 92 THR A C 1
ATOM 638 O O . THR A 1 92 ? 8.114 -4.483 2.806 1.00 89.56 92 THR A O 1
ATOM 641 N N . LEU A 1 93 ? 6.796 -5.153 4.496 1.00 91.44 93 LEU A N 1
ATOM 642 C CA . LEU A 1 93 ? 6.773 -6.564 4.091 1.00 91.44 93 LEU A CA 1
ATOM 643 C C . LEU A 1 93 ? 6.129 -6.767 2.713 1.00 91.44 93 LEU A C 1
ATOM 645 O O . LEU A 1 93 ? 6.679 -7.464 1.864 1.00 91.44 93 LEU A O 1
ATOM 649 N N . LEU A 1 94 ? 4.977 -6.141 2.473 1.00 89.94 94 LEU A N 1
ATOM 650 C CA . LEU A 1 94 ? 4.274 -6.225 1.192 1.00 89.94 94 LEU A CA 1
ATOM 651 C C . LEU A 1 94 ? 5.014 -5.470 0.078 1.00 89.94 94 LEU A C 1
ATOM 653 O O . LEU A 1 94 ? 5.024 -5.914 -1.067 1.00 89.94 94 LEU A O 1
ATOM 657 N N . GLY A 1 95 ? 5.660 -4.352 0.393 1.00 86.94 95 GLY A N 1
ATOM 658 C CA . GLY A 1 95 ? 6.501 -3.611 -0.543 1.00 86.94 95 GLY A CA 1
ATOM 659 C C . GLY A 1 95 ? 7.739 -4.411 -0.948 1.00 86.94 95 GLY A C 1
ATOM 660 O O . GLY A 1 95 ? 8.087 -4.437 -2.124 1.00 86.94 95 GLY A O 1
ATOM 661 N N . LEU A 1 96 ? 8.353 -5.142 -0.012 1.00 90.19 96 LEU A N 1
ATOM 662 C CA . LEU A 1 96 ? 9.497 -6.013 -0.295 1.00 90.19 96 LEU A CA 1
ATOM 663 C C . LEU A 1 96 ? 9.147 -7.112 -1.309 1.00 90.19 96 LEU A C 1
ATOM 665 O O . LEU A 1 96 ? 9.974 -7.454 -2.149 1.00 90.19 96 LEU A O 1
ATOM 669 N N . LEU A 1 97 ? 7.910 -7.618 -1.281 1.00 90.25 97 LEU A N 1
ATOM 670 C CA . LEU A 1 97 ? 7.402 -8.603 -2.243 1.00 90.25 97 LEU A CA 1
ATOM 671 C C . LEU A 1 97 ? 7.249 -8.058 -3.676 1.00 90.25 97 LEU A C 1
ATOM 673 O O . LEU A 1 97 ? 7.122 -8.851 -4.610 1.00 90.25 97 LEU A O 1
ATOM 677 N N . ALA A 1 98 ? 7.339 -6.741 -3.889 1.00 87.31 98 ALA A N 1
ATOM 678 C CA . ALA A 1 98 ? 7.410 -6.184 -5.237 1.00 87.31 98 ALA A CA 1
ATOM 679 C C . ALA A 1 98 ? 8.703 -6.603 -5.960 1.00 87.31 98 ALA A C 1
ATOM 681 O O . ALA A 1 98 ? 8.667 -6.853 -7.160 1.00 87.31 98 ALA A O 1
ATOM 682 N N . ALA A 1 99 ? 9.824 -6.756 -5.242 1.00 87.19 99 ALA A N 1
ATOM 683 C CA . ALA A 1 99 ? 11.094 -7.189 -5.827 1.00 87.19 99 ALA A CA 1
ATOM 684 C C . ALA A 1 99 ? 11.027 -8.599 -6.454 1.00 87.19 99 ALA A C 1
ATOM 686 O O . ALA A 1 99 ? 11.341 -8.731 -7.636 1.00 87.19 99 ALA A O 1
ATOM 687 N N . PRO A 1 100 ? 10.575 -9.662 -5.757 1.00 86.56 100 PRO A N 1
ATOM 688 C CA . PRO A 1 100 ? 10.431 -10.972 -6.383 1.00 86.56 100 PRO A CA 1
ATOM 689 C C . PRO A 1 100 ? 9.363 -10.985 -7.483 1.00 86.56 100 PRO A C 1
ATOM 691 O O . PRO A 1 100 ? 9.561 -11.657 -8.492 1.00 86.56 100 PRO A O 1
ATOM 694 N N . ALA A 1 101 ? 8.271 -10.219 -7.357 1.00 85.94 101 ALA A N 1
ATOM 695 C CA . ALA A 1 101 ? 7.295 -10.083 -8.443 1.00 85.94 101 ALA A CA 1
ATOM 696 C C . ALA A 1 101 ? 7.940 -9.506 -9.719 1.00 85.94 101 ALA A C 1
ATOM 698 O O . ALA A 1 101 ? 7.666 -9.966 -10.832 1.00 85.94 101 ALA A O 1
ATOM 699 N N . ASP A 1 102 ? 8.848 -8.549 -9.542 1.00 86.88 102 ASP A N 1
ATOM 700 C CA . ASP A 1 102 ? 9.621 -7.928 -10.609 1.00 86.88 102 ASP A CA 1
ATOM 701 C C . ASP A 1 102 ? 10.706 -8.851 -11.197 1.00 86.88 102 ASP A C 1
ATOM 703 O O . ASP A 1 102 ? 10.989 -8.809 -12.396 1.00 86.88 102 ASP A O 1
ATOM 707 N N . MET A 1 103 ? 11.292 -9.738 -10.389 1.00 85.12 103 MET A N 1
ATOM 708 C CA . MET A 1 103 ? 12.249 -10.746 -10.865 1.00 85.12 103 MET A CA 1
ATOM 709 C C . MET A 1 103 ? 11.570 -11.871 -11.654 1.00 85.12 103 MET A C 1
ATOM 711 O O . MET A 1 103 ? 12.108 -12.321 -12.661 1.00 85.12 103 MET A O 1
ATOM 715 N N . VAL A 1 104 ? 10.392 -12.324 -11.213 1.00 89.19 104 VAL A N 1
ATOM 716 C CA . VAL A 1 104 ? 9.670 -13.449 -11.832 1.00 89.19 104 VAL A CA 1
ATOM 717 C C . VAL A 1 104 ? 8.982 -13.034 -13.130 1.00 89.19 104 VAL A C 1
ATOM 719 O O . VAL A 1 104 ? 8.994 -13.787 -14.100 1.00 89.19 104 VAL A O 1
ATOM 722 N N . GLY A 1 105 ? 8.363 -11.852 -13.151 1.00 82.62 105 GLY A N 1
ATOM 723 C CA . GLY A 1 105 ? 7.520 -11.421 -14.266 1.00 82.62 105 GLY A CA 1
ATOM 724 C C . GLY A 1 105 ? 7.872 -10.059 -14.848 1.00 82.62 105 GLY A C 1
ATOM 725 O O . GLY A 1 105 ? 7.175 -9.611 -15.753 1.00 82.62 105 GLY A O 1
ATOM 726 N N . GLY A 1 106 ? 8.894 -9.361 -14.349 1.00 87.81 106 GLY A N 1
ATOM 727 C CA . GLY A 1 106 ? 9.196 -7.993 -14.769 1.00 87.81 106 GLY A CA 1
ATOM 728 C C . GLY A 1 106 ? 8.002 -7.051 -14.616 1.00 87.81 106 GLY A C 1
ATOM 729 O O . GLY A 1 106 ? 7.234 -7.121 -13.658 1.00 87.81 106 GLY A O 1
ATOM 730 N N . ARG A 1 107 ? 7.791 -6.200 -15.626 1.00 87.25 107 ARG A N 1
ATOM 731 C CA . ARG A 1 107 ? 6.676 -5.238 -15.665 1.00 87.25 107 ARG A CA 1
ATOM 732 C C . ARG A 1 107 ? 5.288 -5.889 -15.550 1.00 87.25 107 ARG A C 1
ATOM 734 O O . ARG A 1 107 ? 4.514 -5.408 -14.723 1.00 87.25 107 ARG A O 1
ATOM 741 N N . PRO A 1 108 ? 4.933 -6.945 -16.315 1.00 88.12 108 PRO A N 1
ATOM 742 C CA . PRO A 1 108 ? 3.633 -7.589 -16.135 1.00 88.12 108 PRO A CA 1
ATOM 743 C C . PRO A 1 108 ? 3.508 -8.273 -14.766 1.00 88.12 108 PRO A C 1
ATOM 745 O O . PRO A 1 108 ? 2.427 -8.234 -14.183 1.00 88.12 108 PRO A O 1
ATOM 748 N N . GLY A 1 109 ? 4.601 -8.808 -14.207 1.00 88.12 109 GLY A N 1
ATOM 749 C CA . GLY A 1 109 ? 4.628 -9.343 -12.839 1.00 88.12 109 GLY A CA 1
ATOM 750 C C . GLY A 1 109 ? 4.267 -8.291 -11.787 1.00 88.12 109 GLY A C 1
ATOM 751 O O . GLY A 1 109 ? 3.370 -8.509 -10.972 1.00 88.12 109 GLY A O 1
ATOM 752 N N . LEU A 1 110 ? 4.889 -7.112 -11.862 1.00 88.50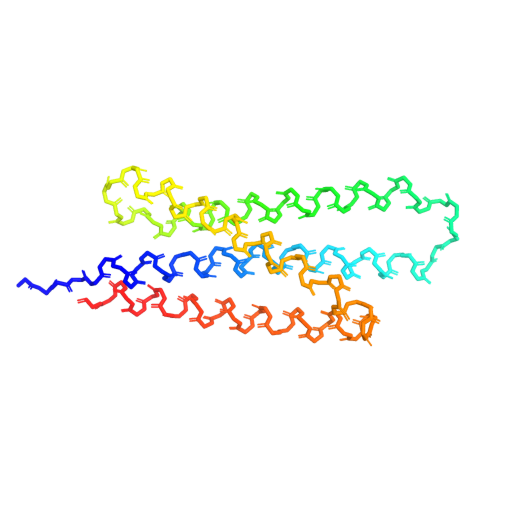 110 LEU A N 1
ATOM 753 C CA . LEU A 1 110 ? 4.557 -5.969 -11.005 1.00 88.50 110 LEU A CA 1
ATOM 754 C C . LEU A 1 110 ? 3.118 -5.477 -11.198 1.00 88.50 110 LEU A C 1
ATOM 756 O O . LEU A 1 110 ? 2.458 -5.146 -10.218 1.00 88.50 110 LEU A O 1
ATOM 760 N N . ALA A 1 111 ? 2.614 -5.432 -12.435 1.00 91.00 111 ALA A N 1
ATOM 761 C CA . ALA A 1 111 ? 1.245 -4.995 -12.711 1.00 91.00 111 ALA A CA 1
ATOM 762 C C . ALA A 1 111 ? 0.202 -5.944 -12.097 1.00 91.00 111 ALA A C 1
ATOM 764 O O . ALA A 1 111 ? -0.765 -5.491 -11.482 1.00 91.00 111 ALA A O 1
ATOM 765 N N . VAL A 1 112 ? 0.417 -7.259 -12.209 1.00 94.25 112 VAL A N 1
ATOM 766 C CA . VAL A 1 112 ? -0.430 -8.269 -11.555 1.00 94.25 112 VAL A CA 1
ATOM 767 C C . VAL A 1 112 ? -0.335 -8.145 -10.037 1.00 94.25 112 VAL A C 1
ATOM 769 O O . VAL A 1 112 ? -1.360 -8.158 -9.358 1.00 94.25 112 VAL A O 1
ATOM 772 N N . TYR A 1 113 ? 0.871 -7.971 -9.492 1.00 93.75 113 TYR A N 1
ATOM 773 C CA . TYR A 1 113 ? 1.057 -7.800 -8.053 1.00 93.75 113 TYR A CA 1
ATOM 774 C C . TYR A 1 113 ? 0.357 -6.542 -7.519 1.00 93.75 113 TYR A C 1
ATOM 776 O O . TYR A 1 113 ? -0.339 -6.597 -6.506 1.00 93.75 113 TYR A O 1
ATOM 784 N N . LEU A 1 114 ? 0.449 -5.427 -8.245 1.00 91.81 114 LEU A N 1
ATOM 785 C CA . LEU A 1 114 ? -0.271 -4.196 -7.932 1.00 91.81 114 LEU A CA 1
ATOM 786 C C . LEU A 1 114 ? -1.788 -4.420 -7.921 1.00 91.81 114 LEU A C 1
ATOM 788 O O . LEU A 1 114 ? -2.464 -3.964 -7.001 1.00 91.81 114 LEU A O 1
ATOM 792 N N . LEU A 1 115 ? -2.327 -5.149 -8.904 1.00 94.75 115 LEU A N 1
ATOM 793 C CA . LEU A 1 115 ? -3.750 -5.492 -8.947 1.00 94.75 115 LEU A CA 1
ATOM 794 C C . LEU A 1 115 ? -4.169 -6.304 -7.711 1.00 94.75 115 LEU A C 1
ATOM 796 O O . LEU A 1 115 ? -5.191 -6.006 -7.094 1.00 94.75 115 LEU A O 1
ATOM 800 N N . LEU A 1 116 ? -3.364 -7.292 -7.311 1.00 94.56 116 LEU A N 1
ATOM 801 C CA . LEU A 1 116 ? -3.611 -8.087 -6.106 1.00 94.56 116 LEU A CA 1
ATOM 802 C C . LEU A 1 116 ? -3.607 -7.220 -4.841 1.00 94.56 116 LEU A C 1
ATOM 804 O O . LEU A 1 116 ? -4.490 -7.372 -3.996 1.00 94.56 116 LEU A O 1
ATOM 808 N N . LEU A 1 117 ? -2.670 -6.277 -4.729 1.00 91.69 117 LEU A N 1
ATOM 809 C CA . LEU A 1 117 ? -2.625 -5.330 -3.614 1.00 91.69 117 LEU A CA 1
ATOM 810 C C . LEU A 1 117 ? -3.840 -4.396 -3.594 1.00 91.69 117 LEU A C 1
ATOM 812 O O . LEU A 1 117 ? -4.375 -4.132 -2.519 1.00 91.69 117 LEU A O 1
ATOM 816 N N . LEU A 1 118 ? -4.319 -3.937 -4.754 1.00 92.06 118 LEU A N 1
ATOM 817 C CA . LEU A 1 118 ? -5.536 -3.123 -4.857 1.00 92.06 118 LEU A CA 1
ATOM 818 C C . LEU A 1 118 ? -6.778 -3.901 -4.410 1.00 92.06 118 LEU A C 1
ATOM 820 O O . LEU A 1 118 ? -7.602 -3.371 -3.661 1.00 92.06 118 LEU A O 1
ATOM 824 N N . VAL A 1 119 ? -6.897 -5.169 -4.812 1.00 93.81 119 VAL A N 1
ATOM 825 C CA . VAL A 1 119 ? -7.975 -6.053 -4.346 1.00 93.81 119 VAL A CA 1
ATOM 826 C C . VAL A 1 119 ? -7.874 -6.262 -2.834 1.00 93.81 119 VAL A C 1
ATOM 828 O O . VAL A 1 119 ? -8.870 -6.116 -2.127 1.00 93.81 119 VAL A O 1
ATOM 831 N N . ALA A 1 120 ? -6.678 -6.529 -2.307 1.00 90.38 120 ALA A N 1
ATOM 832 C CA . ALA A 1 120 ? -6.461 -6.689 -0.871 1.00 90.38 120 ALA A CA 1
ATOM 833 C C . ALA A 1 120 ? -6.794 -5.407 -0.083 1.00 90.38 120 ALA A C 1
ATOM 835 O O . ALA A 1 120 ? -7.441 -5.478 0.966 1.00 90.38 1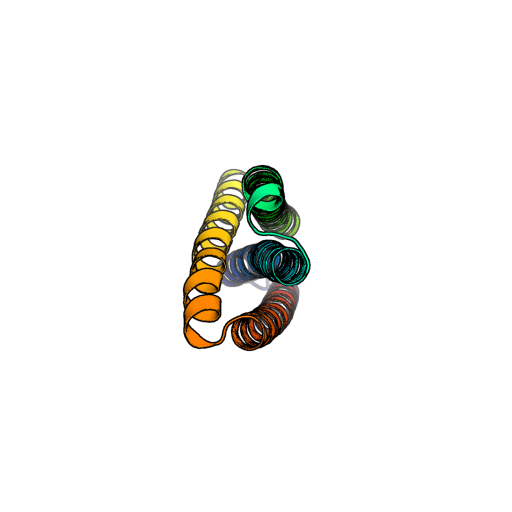20 ALA A O 1
ATOM 836 N N . ALA A 1 121 ? -6.426 -4.232 -0.599 1.00 87.75 121 ALA A N 1
ATOM 837 C CA . ALA A 1 121 ? -6.785 -2.941 -0.018 1.00 87.75 121 ALA A CA 1
ATOM 838 C C . ALA A 1 121 ? -8.303 -2.748 0.012 1.00 87.75 121 ALA A C 1
ATOM 840 O O . ALA A 1 121 ? -8.870 -2.393 1.044 1.00 87.75 121 ALA A O 1
ATOM 841 N N . PHE A 1 122 ? -8.990 -3.058 -1.087 1.00 89.12 122 PHE A N 1
ATOM 842 C CA . PHE A 1 122 ? -10.446 -2.984 -1.147 1.00 89.12 122 PHE A CA 1
ATOM 843 C C . PHE A 1 122 ? -11.117 -3.903 -0.114 1.00 89.12 122 PHE A C 1
ATOM 845 O O . PHE A 1 122 ? -11.984 -3.458 0.643 1.00 89.12 122 PHE A O 1
ATOM 852 N N . LEU A 1 123 ? -10.685 -5.165 -0.028 1.00 89.12 123 LEU A N 1
ATOM 853 C CA . LEU A 1 123 ? -11.246 -6.151 0.900 1.00 89.12 123 LEU A CA 1
ATOM 854 C C . LEU A 1 123 ? -11.000 -5.778 2.365 1.00 89.12 123 LEU A C 1
ATOM 856 O O . LEU A 1 123 ? -11.922 -5.832 3.179 1.00 89.12 123 LEU A O 1
ATOM 860 N N . THR A 1 124 ? -9.787 -5.348 2.710 1.00 86.75 124 THR A N 1
ATOM 861 C CA . THR A 1 124 ? -9.452 -4.924 4.080 1.00 86.75 124 THR A CA 1
ATOM 862 C C . THR A 1 124 ? -10.184 -3.641 4.473 1.00 86.75 124 THR A C 1
ATOM 864 O O . THR A 1 124 ? -10.667 -3.522 5.600 1.00 86.75 124 THR A O 1
ATOM 867 N N . HIS A 1 125 ? -10.378 -2.706 3.538 1.00 81.38 125 HIS A N 1
ATOM 868 C CA . HIS A 1 125 ? -11.219 -1.532 3.755 1.00 81.38 125 HIS A CA 1
ATOM 869 C C . HIS A 1 125 ? -12.691 -1.881 3.983 1.00 81.38 125 HIS A C 1
ATOM 871 O O . HIS A 1 125 ? -13.327 -1.254 4.839 1.00 81.38 125 HIS A O 1
ATOM 877 N N . ALA A 1 126 ? -13.226 -2.850 3.238 1.00 83.31 126 ALA A N 1
ATOM 878 C CA . ALA A 1 126 ? -14.590 -3.340 3.404 1.00 83.31 126 ALA A CA 1
ATOM 879 C C . ALA A 1 126 ? -14.766 -4.052 4.755 1.00 83.31 126 ALA A C 1
ATOM 881 O O . ALA A 1 126 ? -15.699 -3.735 5.494 1.00 83.31 126 ALA A O 1
ATOM 882 N N . ALA A 1 127 ? -13.824 -4.921 5.129 1.00 79.25 127 ALA A N 1
ATOM 883 C CA . ALA A 1 127 ? -13.814 -5.606 6.420 1.00 79.25 127 ALA A CA 1
ATOM 884 C C . ALA A 1 127 ? -13.745 -4.616 7.596 1.00 79.25 127 ALA A C 1
ATOM 886 O O . ALA A 1 127 ? -14.519 -4.723 8.546 1.00 79.25 127 ALA A O 1
ATOM 887 N N . ALA A 1 128 ? -12.899 -3.585 7.497 1.00 72.81 128 ALA A N 1
ATOM 888 C CA . ALA A 1 128 ? -12.807 -2.533 8.509 1.00 72.81 128 ALA A CA 1
ATOM 889 C C . ALA A 1 128 ? -14.117 -1.736 8.670 1.00 72.81 128 ALA A C 1
ATOM 891 O O . ALA A 1 128 ? -14.427 -1.289 9.771 1.00 72.81 128 ALA A O 1
ATOM 892 N N . ARG A 1 129 ? -14.902 -1.552 7.596 1.00 74.00 129 ARG A N 1
ATOM 893 C CA . ARG A 1 129 ? -16.223 -0.899 7.677 1.00 74.00 129 ARG A CA 1
ATOM 894 C C . ARG A 1 129 ? -17.261 -1.792 8.349 1.00 74.00 129 ARG A C 1
ATOM 896 O O . ARG A 1 129 ? -18.033 -1.303 9.164 1.00 74.00 129 ARG A O 1
ATOM 903 N N . GLN A 1 130 ? -17.263 -3.086 8.031 1.00 74.00 130 GLN A N 1
ATOM 904 C CA . GLN A 1 130 ? -18.188 -4.044 8.639 1.00 74.00 130 GLN A CA 1
ATOM 905 C C . GLN A 1 130 ? -17.940 -4.202 10.144 1.00 74.00 130 GLN A C 1
ATOM 907 O O . GLN A 1 130 ? -18.900 -4.241 10.911 1.00 74.00 130 GLN A O 1
ATOM 912 N N . ALA A 1 131 ? -16.673 -4.223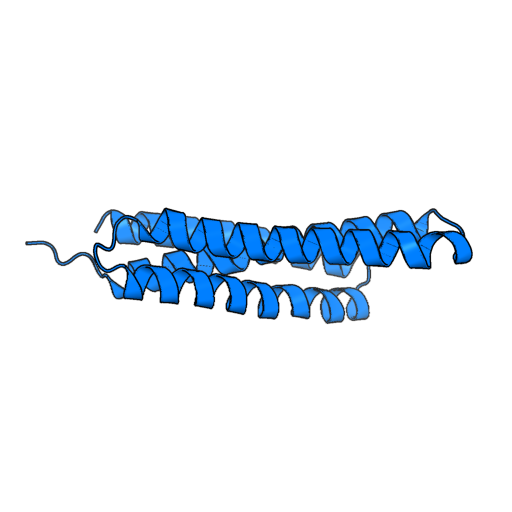 10.571 1.00 67.19 131 ALA A N 1
ATOM 913 C CA . ALA A 1 131 ? -16.300 -4.294 11.985 1.00 67.19 131 ALA A CA 1
ATOM 914 C C . ALA A 1 131 ? -16.766 -3.069 12.793 1.00 67.19 131 ALA A C 1
ATOM 916 O O . ALA A 1 131 ? -17.160 -3.219 13.940 1.00 67.19 131 ALA A O 1
ATOM 917 N N . ALA A 1 132 ? -16.792 -1.879 12.181 1.00 63.12 132 ALA A N 1
ATOM 918 C CA . ALA A 1 132 ? -17.266 -0.653 12.828 1.00 63.12 132 ALA A CA 1
ATOM 919 C C . ALA A 1 132 ? -18.802 -0.542 12.915 1.00 63.12 132 ALA A C 1
ATOM 921 O O . ALA A 1 132 ? -19.311 0.292 13.656 1.00 63.12 132 ALA A O 1
ATOM 922 N N . SER A 1 133 ? -19.540 -1.342 12.135 1.00 61.69 133 SER A N 1
ATOM 923 C CA . SER A 1 133 ? -21.014 -1.354 12.123 1.00 61.69 133 SER A CA 1
ATOM 924 C C . SER A 1 133 ? -21.657 -2.402 13.042 1.00 61.69 133 SER A C 1
ATOM 926 O O . SER A 1 133 ? -22.883 -2.452 13.120 1.00 61.69 133 SER A O 1
ATOM 928 N N . ARG A 1 134 ? -20.855 -3.258 13.689 1.00 49.41 134 ARG A N 1
ATOM 929 C CA . ARG A 1 134 ? -21.300 -4.316 14.611 1.00 49.41 134 ARG A CA 1
ATOM 930 C C . ARG A 1 134 ? -21.051 -3.919 16.064 1.00 49.41 134 ARG A C 1
ATOM 932 O O . ARG A 1 134 ? -21.900 -4.285 16.903 1.00 49.41 134 ARG A O 1
#

pLDDT: mean 80.39, std 11.24, range [39.62, 94.75]

Solvent-accessible surface area (backbone atoms only — not comparable to full-atom values): 6411 Å² total; per-residue (Å²): 135,75,77,52,50,66,62,56,33,49,52,19,23,21,46,24,4,9,27,51,6,16,38,45,25,38,52,36,53,52,48,48,57,51,52,58,75,76,48,67,80,82,73,42,61,71,57,48,53,53,50,50,51,51,23,46,51,49,12,42,52,48,1,29,50,41,6,39,66,61,31,66,84,50,91,50,66,66,62,28,52,52,32,12,51,50,0,29,52,41,13,53,58,53,33,55,51,40,55,59,32,34,72,76,45,35,72,65,26,36,52,53,49,42,52,52,31,51,50,49,22,52,51,23,48,51,50,28,52,54,35,74,76,76

Sequence (134 aa):
MTTSDPVGTALGSIGAGATTGAVVVTMGVLLLRTLQSSSEPEAVGGTGDLVLGITVFAGIVVAAASGWLRSRAIDDLWRRGVTATLSVFGTTLLGLLAAPADMVGGRPGLAVYLLLLLVAAFLTHAAARQAASR